Protein AF-A0A0A6PBQ5-F1 (afdb_monomer_lite)

Organism: NCBI:txid1003181

Sequence (180 aa):
MGKQHEVPLSEIKSGIPELMIFSPALMGEGDSENRLVWRINTMGGTPPVFGADVFVDVQTGEVVYTVSPLPGPLVREEGDAPVGITDVDLAYDYLGDTYDFYFNTHGRDSIDGAGMTMRATVRHCRSTCPMPNARWTGSQMEFGDGYAIDDVTAHEVTHGGTLNGQTVSALGINKTAFIY

Foldseek 3Di:
DDDDPPFPPVFKDKDDWDWDWDAVVVVVDDDRDTATWTFIFIFGDDAPTQTKTFTAGPPPRHGPDIGRDPPHDDDDDPPDDDPPRVLVRLLVVLQVVLQCCCCVVPVAQFLASPPQDEAEREQPVDPHGSDPAWAADLRYIYYRHVQSHNVSSNVRSCVSHPPPVDDPPPDPDPDDDDDD

Secondary structure (DSSP, 8-state):
--------GGGEEE---EEEEE-GGGGTSS----EEEEEEEEEE-SSS-EEEEEEEETTT--EEEEE--SS-S----TTPPP-S-HHHHHHHHHHHHHHHHHHHHH---TTTTS-PPP-EE-S--SSSSS-SSEEE-SSSEEE-TT---HHHHHHHHHHT---TTS----S--S------

InterPro domains:
  IPR013856 Peptidase M4 domain [PF01447] (91-160)
  IPR050728 Extracellular Zinc Metalloprotease M4 [PTHR33794] (89-161)

pLDDT: mean 74.13, std 20.39, range [22.78, 97.69]

Structure (mmCIF, N/CA/C/O backbone):
data_AF-A0A0A6PBQ5-F1
#
_entry.id   AF-A0A0A6PBQ5-F1
#
loop_
_atom_site.group_PDB
_atom_site.id
_atom_site.type_symbol
_atom_site.label_atom_id
_atom_site.label_alt_id
_atom_site.label_comp_id
_atom_site.label_asym_id
_atom_site.label_entity_id
_atom_site.label_seq_id
_atom_site.pdbx_PDB_ins_code
_atom_site.Cartn_x
_atom_site.Cartn_y
_atom_site.Cartn_z
_atom_site.occupancy
_atom_site.B_iso_or_equiv
_atom_site.auth_seq_id
_atom_site.auth_comp_id
_atom_site.auth_asym_id
_atom_site.auth_atom_id
_a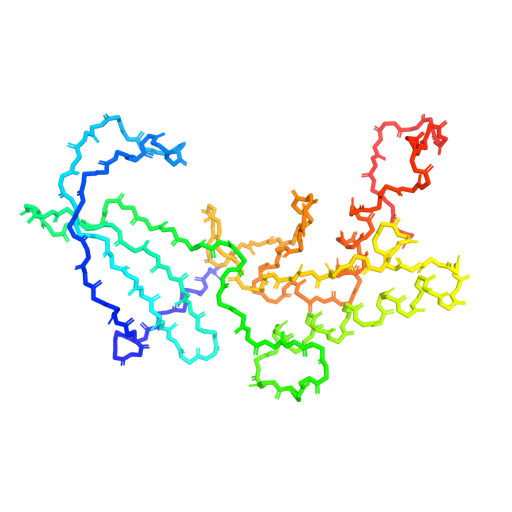tom_site.pdbx_PDB_model_num
ATOM 1 N N . MET A 1 1 ? 19.689 -17.842 0.899 1.00 26.66 1 MET A N 1
ATOM 2 C CA . MET A 1 1 ? 19.243 -18.556 -0.317 1.00 26.66 1 MET A CA 1
ATOM 3 C C . MET A 1 1 ? 17.936 -17.915 -0.752 1.00 26.66 1 MET A C 1
ATOM 5 O O . MET A 1 1 ? 16.917 -18.209 -0.147 1.00 26.66 1 MET A O 1
ATOM 9 N N . GLY A 1 2 ? 17.974 -16.962 -1.686 1.00 25.88 2 GLY A N 1
ATOM 10 C CA . GLY A 1 2 ? 16.757 -16.335 -2.209 1.00 25.88 2 GLY A CA 1
ATOM 11 C C . GLY A 1 2 ? 16.123 -17.260 -3.241 1.00 25.88 2 GLY A C 1
ATOM 12 O O . GLY A 1 2 ? 16.784 -17.615 -4.214 1.00 25.88 2 GLY A O 1
ATOM 13 N N . LYS A 1 3 ? 14.887 -17.703 -3.008 1.00 24.72 3 LYS A N 1
ATOM 14 C CA . LYS A 1 3 ? 14.090 -18.361 -4.044 1.00 24.72 3 LYS A CA 1
ATOM 15 C C . LYS A 1 3 ? 13.604 -17.274 -4.997 1.00 24.72 3 LYS A C 1
ATOM 17 O O . LYS A 1 3 ? 12.792 -16.442 -4.612 1.00 24.72 3 LYS A O 1
ATOM 22 N N . GLN A 1 4 ? 14.120 -17.276 -6.219 1.00 32.81 4 GLN A N 1
ATOM 23 C CA . GLN A 1 4 ? 13.503 -16.560 -7.327 1.00 32.81 4 GLN A CA 1
ATOM 24 C C . GLN A 1 4 ? 12.212 -17.314 -7.659 1.00 32.81 4 GLN A C 1
ATOM 26 O O . GLN A 1 4 ? 12.254 -18.484 -8.038 1.00 32.81 4 GLN A O 1
ATOM 31 N N . HIS A 1 5 ? 11.062 -16.686 -7.434 1.00 40.47 5 HIS A N 1
ATOM 32 C CA . HIS A 1 5 ? 9.801 -17.194 -7.956 1.00 40.47 5 HIS A CA 1
ATOM 33 C C . HIS A 1 5 ? 9.760 -16.840 -9.445 1.00 40.47 5 HIS A C 1
ATOM 35 O O . HIS A 1 5 ? 9.367 -15.740 -9.821 1.00 40.47 5 HIS A O 1
ATOM 41 N N . GLU A 1 6 ? 10.253 -17.746 -10.291 1.00 43.53 6 GLU A N 1
ATOM 42 C CA . GLU A 1 6 ? 10.079 -17.649 -11.740 1.00 43.53 6 GLU A CA 1
ATOM 43 C C . GLU A 1 6 ? 8.587 -17.810 -12.047 1.00 43.53 6 GLU A C 1
ATOM 45 O O . GLU A 1 6 ? 8.047 -18.915 -12.017 1.00 43.53 6 GLU A O 1
ATOM 50 N N . VAL A 1 7 ? 7.900 -16.694 -12.292 1.00 49.69 7 VAL A N 1
ATOM 51 C CA . VAL A 1 7 ? 6.547 -16.718 -12.850 1.00 49.69 7 VAL A CA 1
ATOM 52 C C . VAL A 1 7 ? 6.654 -17.292 -14.267 1.00 49.69 7 VAL A C 1
ATOM 54 O O . VAL A 1 7 ? 7.411 -16.744 -15.076 1.00 49.69 7 VAL A O 1
ATOM 57 N N . PRO A 1 8 ? 5.937 -18.380 -14.603 1.00 51.72 8 PRO A N 1
ATOM 58 C CA . PRO A 1 8 ? 5.946 -18.914 -15.957 1.00 51.72 8 PRO A CA 1
ATOM 59 C C . PRO A 1 8 ? 5.550 -17.824 -16.959 1.00 51.72 8 PRO A C 1
ATOM 61 O O . PRO A 1 8 ? 4.544 -17.146 -16.770 1.00 51.72 8 PRO A O 1
ATOM 64 N N . LEU A 1 9 ? 6.298 -17.674 -18.059 1.00 53.75 9 LEU A N 1
ATOM 65 C CA . LEU A 1 9 ? 6.004 -16.667 -19.096 1.00 53.75 9 LEU A CA 1
ATOM 66 C C . LEU A 1 9 ? 4.567 -16.774 -19.640 1.00 53.75 9 LEU A C 1
ATOM 68 O O . LEU A 1 9 ? 3.989 -15.778 -20.059 1.00 53.75 9 LEU A O 1
ATOM 72 N N . SER A 1 10 ? 3.972 -17.970 -19.594 1.00 51.78 10 SER A N 1
ATOM 73 C CA . SER A 1 10 ? 2.574 -18.227 -19.962 1.00 51.78 10 SER A CA 1
ATOM 74 C C . SER A 1 10 ? 1.544 -17.536 -19.063 1.00 51.78 10 SER A C 1
ATOM 76 O O . SER A 1 10 ? 0.383 -17.424 -19.446 1.00 51.78 10 SER A O 1
ATOM 78 N N . GLU A 1 11 ? 1.944 -17.105 -17.870 1.00 57.25 11 GLU A N 1
ATOM 79 C CA . GLU A 1 11 ? 1.089 -16.443 -16.884 1.00 57.25 11 GLU A CA 1
ATOM 80 C C . GLU A 1 11 ? 1.248 -14.919 -16.892 1.00 57.25 11 GLU A C 1
ATOM 82 O O . GLU A 1 11 ? 0.540 -14.230 -16.157 1.00 57.25 11 GLU A O 1
ATOM 87 N N . ILE A 1 12 ? 2.141 -14.382 -17.731 1.00 61.19 12 ILE A N 1
ATOM 88 C CA . ILE A 1 12 ? 2.343 -12.945 -17.914 1.00 61.19 12 ILE A CA 1
ATOM 89 C C . ILE A 1 12 ? 1.498 -12.473 -19.096 1.00 61.19 12 ILE A C 1
ATOM 91 O O . ILE A 1 12 ? 1.706 -12.870 -20.241 1.00 61.19 12 ILE A O 1
ATOM 95 N N . LYS A 1 13 ? 0.539 -11.589 -18.826 1.00 65.06 13 LYS A N 1
ATOM 96 C CA . LYS A 1 13 ? -0.217 -10.865 -19.847 1.00 65.06 13 LYS A CA 1
ATOM 97 C C . LYS A 1 13 ? 0.461 -9.526 -20.109 1.00 65.06 13 LYS A C 1
ATOM 99 O O . LYS A 1 13 ? 0.714 -8.763 -19.183 1.00 65.06 13 LYS A O 1
ATOM 104 N N . SER A 1 14 ? 0.723 -9.221 -21.374 1.00 69.81 14 SER A N 1
ATOM 105 C CA . SER A 1 14 ? 1.169 -7.895 -21.802 1.00 69.81 14 SER A CA 1
ATOM 106 C C . SER A 1 14 ? -0.020 -7.059 -22.273 1.00 69.81 14 SER A C 1
ATOM 108 O O . SER A 1 14 ? -0.866 -7.541 -23.029 1.00 69.81 14 SER A O 1
ATOM 110 N N . GLY A 1 15 ? -0.061 -5.797 -21.861 1.00 69.56 15 GLY A N 1
ATOM 111 C CA . GLY A 1 15 ? -0.897 -4.763 -22.453 1.00 69.56 15 GLY A CA 1
ATOM 112 C C . GLY A 1 15 ? -0.398 -4.341 -23.838 1.00 69.56 15 GLY A C 1
ATOM 113 O O . GLY A 1 15 ? 0.579 -4.874 -24.366 1.00 69.56 15 GLY A O 1
ATOM 114 N N . ILE A 1 16 ? -1.090 -3.370 -24.436 1.00 77.06 16 ILE A N 1
ATOM 115 C CA . ILE A 1 16 ? -0.705 -2.801 -25.732 1.00 77.06 16 ILE A CA 1
ATOM 116 C C . ILE A 1 16 ? 0.605 -2.014 -25.548 1.00 77.06 16 ILE A C 1
ATOM 118 O O . ILE A 1 16 ? 0.657 -1.163 -24.660 1.00 77.06 16 ILE A O 1
ATOM 122 N N . PRO A 1 17 ? 1.653 -2.276 -26.350 1.00 85.31 17 PRO A N 1
ATOM 123 C CA . PRO A 1 17 ? 2.906 -1.542 -26.249 1.00 85.31 17 PRO A CA 1
ATOM 124 C C . PRO A 1 17 ? 2.745 -0.100 -26.754 1.00 85.31 17 PRO A C 1
ATOM 126 O O . PRO A 1 17 ? 2.203 0.138 -27.835 1.00 85.31 17 PRO A O 1
ATOM 129 N N . GLU A 1 18 ? 3.255 0.860 -25.985 1.00 90.94 18 GLU A N 1
ATOM 130 C CA . GLU A 1 18 ? 3.279 2.286 -26.327 1.00 90.94 18 GLU A CA 1
ATOM 131 C C . GLU A 1 18 ? 4.697 2.707 -26.729 1.00 90.94 18 GLU A C 1
ATOM 133 O O . GLU A 1 18 ? 5.656 2.438 -26.007 1.00 90.94 18 GLU A O 1
ATOM 138 N N . LEU A 1 19 ? 4.853 3.370 -27.879 1.00 94.94 19 LEU A N 1
ATOM 139 C CA . LEU A 1 19 ? 6.153 3.880 -28.326 1.00 94.94 19 LEU A CA 1
ATOM 140 C C . LEU A 1 19 ? 6.437 5.238 -27.678 1.00 94.94 19 LEU A C 1
ATOM 142 O O . LEU A 1 19 ? 5.637 6.164 -27.818 1.00 94.94 19 LEU A O 1
ATOM 146 N N . MET A 1 20 ? 7.591 5.390 -27.029 1.00 93.75 20 MET A N 1
ATOM 147 C CA . MET A 1 20 ? 7.978 6.651 -26.395 1.00 93.75 20 MET A CA 1
ATOM 148 C C . MET A 1 20 ? 9.492 6.874 -26.363 1.00 93.75 20 MET A C 1
ATOM 150 O O . MET A 1 20 ? 10.279 5.952 -26.556 1.00 93.75 20 MET A O 1
ATOM 154 N N . ILE A 1 21 ? 9.899 8.118 -26.102 1.00 92.56 21 ILE A N 1
ATOM 155 C CA . ILE A 1 21 ? 11.282 8.448 -25.744 1.00 92.56 21 ILE A CA 1
ATOM 156 C C . ILE A 1 21 ? 11.396 8.379 -24.220 1.00 92.56 21 ILE A C 1
ATOM 158 O O . ILE A 1 21 ? 10.583 8.977 -23.515 1.00 92.56 21 ILE A O 1
ATOM 162 N N . PHE A 1 22 ? 12.397 7.664 -23.721 1.00 89.00 22 PHE A N 1
ATOM 163 C CA . PHE A 1 22 ? 12.642 7.465 -22.297 1.00 89.00 22 PHE A CA 1
ATOM 164 C C . PHE A 1 22 ? 14.116 7.693 -21.969 1.00 89.00 22 PHE A C 1
ATOM 166 O O . PHE A 1 22 ? 14.991 7.309 -22.741 1.00 89.00 22 PHE A O 1
ATOM 173 N N . SER A 1 23 ? 14.383 8.291 -20.810 1.00 88.44 23 SER A N 1
ATOM 174 C CA . SER A 1 23 ? 15.720 8.354 -20.224 1.00 88.44 23 SER A CA 1
ATOM 175 C C . SER A 1 23 ? 15.662 7.753 -18.822 1.00 88.44 23 SER A C 1
ATOM 177 O O . SER A 1 23 ? 14.871 8.250 -18.011 1.00 88.44 23 SER A O 1
ATOM 179 N N . PRO A 1 24 ? 16.479 6.726 -18.515 1.00 80.44 24 PRO A N 1
ATOM 180 C CA . PRO A 1 24 ? 16.537 6.134 -17.180 1.00 80.44 24 PRO A CA 1
ATOM 181 C C . PRO A 1 24 ? 16.742 7.182 -16.080 1.00 80.44 24 PRO A C 1
ATOM 183 O O . PRO A 1 24 ? 16.068 7.132 -15.051 1.00 80.44 24 PRO A O 1
ATOM 186 N N . ALA A 1 25 ? 17.567 8.206 -16.338 1.00 81.31 25 ALA A N 1
ATOM 187 C CA . ALA A 1 25 ? 17.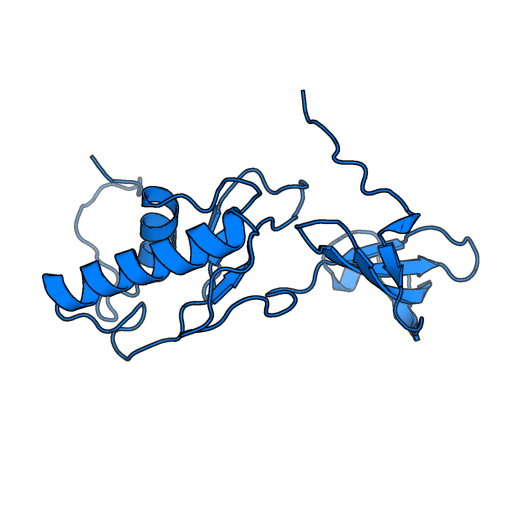839 9.290 -15.396 1.00 81.31 25 ALA A CA 1
ATOM 188 C C . ALA A 1 25 ? 16.583 10.019 -14.873 1.00 81.31 25 ALA A C 1
ATOM 190 O O . ALA A 1 25 ? 16.623 10.577 -13.776 1.00 81.31 25 ALA A O 1
ATOM 191 N N . LEU A 1 26 ? 15.456 9.999 -15.601 1.00 79.81 26 LEU A N 1
ATOM 192 C CA . LEU A 1 26 ? 14.177 10.552 -15.124 1.00 79.81 26 LEU A CA 1
ATOM 193 C C . LEU A 1 26 ? 13.608 9.790 -13.920 1.00 79.81 26 LEU A C 1
ATOM 195 O O . LEU A 1 26 ? 12.868 10.364 -13.124 1.00 79.81 26 LEU A O 1
ATOM 199 N N . MET A 1 27 ? 13.969 8.518 -13.780 1.00 74.69 27 MET A N 1
ATOM 200 C CA . MET A 1 27 ? 13.567 7.646 -12.678 1.00 74.69 27 MET A CA 1
ATOM 201 C C . MET A 1 27 ? 14.610 7.621 -11.549 1.00 74.69 27 MET A C 1
ATOM 203 O O . MET A 1 27 ? 14.460 6.874 -10.587 1.00 74.69 27 MET A O 1
ATOM 207 N N . GLY A 1 28 ? 15.658 8.449 -11.641 1.00 67.12 28 GLY A N 1
ATOM 208 C CA . GLY A 1 28 ? 16.732 8.521 -10.647 1.00 67.12 28 GLY A CA 1
ATOM 209 C C . GLY A 1 28 ? 17.741 7.370 -10.715 1.00 67.12 28 GLY A C 1
ATOM 210 O O . GLY A 1 28 ? 18.585 7.260 -9.827 1.00 67.12 28 GLY A O 1
ATOM 211 N N . GLU A 1 29 ? 17.684 6.536 -11.755 1.00 67.31 29 GLU A N 1
ATOM 212 C CA . GLU A 1 29 ? 18.560 5.379 -11.958 1.00 67.31 29 GLU A CA 1
ATOM 213 C C . GLU A 1 29 ? 19.098 5.338 -13.397 1.00 67.31 29 GLU A C 1
ATOM 215 O O . GLU A 1 29 ? 18.443 5.800 -14.319 1.00 67.31 29 GLU A O 1
ATOM 220 N N . GLY A 1 30 ? 20.281 4.757 -13.618 1.00 70.19 30 GLY A N 1
ATOM 221 C CA . GLY A 1 30 ? 20.831 4.552 -14.965 1.00 70.19 30 GLY A CA 1
ATOM 222 C C . GLY A 1 30 ? 21.469 5.788 -15.615 1.00 70.19 30 GLY A C 1
ATOM 223 O O . GLY A 1 30 ? 21.833 6.757 -14.947 1.00 70.19 30 GLY A O 1
ATOM 224 N N . ASP A 1 31 ? 21.687 5.706 -16.929 1.00 79.31 31 ASP A N 1
ATOM 225 C CA . ASP A 1 31 ? 22.319 6.766 -17.718 1.00 79.31 31 ASP A CA 1
ATOM 226 C C . ASP A 1 31 ? 21.323 7.858 -18.165 1.00 79.31 31 ASP A C 1
ATOM 228 O O . ASP A 1 31 ? 20.102 7.730 -18.051 1.00 79.31 31 ASP A O 1
ATOM 232 N N . SER A 1 32 ? 21.864 8.982 -18.643 1.00 82.75 32 SER A N 1
ATOM 233 C CA . SER A 1 32 ? 21.094 10.128 -19.139 1.00 82.75 32 SER A CA 1
ATOM 234 C C . SER A 1 32 ? 20.804 10.063 -20.641 1.00 82.75 32 SER A C 1
ATOM 236 O O . SER A 1 32 ? 20.438 11.075 -21.245 1.00 82.75 32 SER A O 1
ATOM 238 N N . GLU A 1 33 ? 20.988 8.903 -21.271 1.00 87.69 33 GLU A N 1
ATOM 239 C CA . GLU A 1 33 ? 20.742 8.746 -22.696 1.00 87.69 33 GLU A CA 1
ATOM 240 C C . GLU A 1 33 ? 19.236 8.672 -22.966 1.00 87.69 33 GLU A C 1
ATOM 242 O O . GLU A 1 33 ? 18.479 8.011 -22.254 1.00 87.69 33 GLU A O 1
ATOM 247 N N . ASN A 1 34 ? 18.788 9.370 -24.008 1.00 90.19 34 ASN A N 1
ATOM 248 C CA . ASN A 1 34 ? 17.419 9.252 -24.491 1.00 90.19 34 ASN A CA 1
ATOM 249 C C . ASN A 1 34 ? 17.335 8.065 -25.446 1.00 90.19 34 ASN A C 1
ATOM 251 O O . ASN A 1 34 ? 17.998 8.055 -26.483 1.00 90.19 34 ASN A O 1
ATOM 255 N N . ARG A 1 35 ? 16.470 7.107 -25.127 1.00 91.25 35 ARG A N 1
ATOM 256 C CA . ARG A 1 35 ? 16.234 5.906 -25.926 1.00 91.25 35 ARG A CA 1
ATOM 257 C C . ARG A 1 35 ? 14.818 5.901 -26.462 1.00 91.25 35 ARG A C 1
ATOM 259 O O . ARG A 1 35 ? 13.888 6.353 -25.795 1.00 91.25 35 ARG A O 1
ATOM 266 N N . LEU A 1 36 ? 14.657 5.385 -27.675 1.00 95.38 36 LEU A N 1
ATOM 267 C CA . LEU A 1 36 ? 13.339 5.053 -28.194 1.00 95.38 36 LEU A CA 1
ATOM 268 C C . LEU A 1 36 ? 12.963 3.683 -27.628 1.00 95.38 36 LEU A C 1
ATOM 270 O O . LEU A 1 36 ? 13.647 2.697 -27.905 1.00 95.38 36 LEU A O 1
ATOM 274 N N . VAL A 1 37 ? 11.894 3.625 -26.839 1.00 94.25 37 VAL A N 1
ATOM 275 C CA . VAL A 1 37 ? 11.477 2.414 -26.127 1.00 94.25 37 VAL A CA 1
ATOM 276 C C . VAL A 1 37 ? 10.008 2.086 -26.373 1.00 94.25 37 VAL A C 1
ATOM 278 O O . VAL A 1 37 ? 9.181 2.971 -26.600 1.00 94.25 37 VAL A O 1
ATOM 281 N N . TRP A 1 38 ? 9.680 0.803 -26.268 1.00 93.19 38 TRP A N 1
ATOM 282 C CA . TRP A 1 38 ? 8.325 0.329 -26.022 1.00 93.19 38 TRP A CA 1
ATOM 283 C C . TRP A 1 38 ? 8.077 0.296 -24.517 1.00 93.19 38 TRP A C 1
ATOM 285 O O . TRP A 1 38 ? 8.770 -0.424 -23.802 1.00 93.19 38 TRP A O 1
ATOM 295 N N . ARG A 1 39 ? 7.078 1.033 -24.030 1.00 89.06 39 ARG A N 1
ATOM 296 C CA . ARG A 1 39 ? 6.517 0.836 -22.692 1.00 89.06 39 ARG A CA 1
ATOM 297 C C . ARG A 1 39 ? 5.452 -0.247 -22.774 1.00 89.06 39 ARG A C 1
ATOM 299 O O . ARG A 1 39 ? 4.476 -0.113 -23.510 1.00 89.06 39 ARG A O 1
ATOM 306 N N . ILE A 1 40 ? 5.642 -1.316 -22.016 1.00 84.75 40 ILE A N 1
ATOM 307 C CA . ILE A 1 40 ? 4.759 -2.476 -21.989 1.00 84.75 40 ILE A CA 1
ATOM 308 C C . ILE A 1 40 ? 4.259 -2.638 -20.566 1.00 84.75 40 ILE A C 1
ATOM 310 O O . ILE A 1 40 ? 5.027 -2.988 -19.672 1.00 84.75 40 ILE A O 1
ATOM 314 N N . ASN A 1 41 ? 2.965 -2.421 -20.357 1.00 76.00 41 ASN A N 1
ATOM 315 C CA . ASN A 1 41 ? 2.350 -2.822 -19.104 1.00 76.00 41 ASN A CA 1
ATOM 316 C C . ASN A 1 41 ? 2.281 -4.351 -19.061 1.00 76.00 41 ASN A C 1
ATOM 318 O O . ASN A 1 41 ? 1.759 -4.983 -19.977 1.00 76.00 41 ASN A O 1
ATOM 322 N N . THR A 1 42 ? 2.826 -4.951 -18.019 1.00 69.56 42 THR A N 1
ATOM 323 C CA . THR A 1 42 ? 2.793 -6.391 -17.787 1.00 69.56 42 THR A CA 1
ATOM 324 C C . THR A 1 42 ? 1.982 -6.661 -16.534 1.00 69.56 42 THR A C 1
ATOM 326 O O . THR A 1 42 ? 2.170 -6.012 -15.510 1.00 69.56 42 THR A O 1
ATOM 329 N N . MET A 1 43 ? 1.047 -7.597 -16.646 1.00 62.41 43 MET A N 1
ATOM 330 C CA . MET A 1 43 ? 0.224 -8.109 -15.561 1.00 62.41 43 MET A CA 1
ATOM 331 C C . MET A 1 43 ? 0.406 -9.618 -15.535 1.00 62.41 43 MET A C 1
ATOM 333 O O . MET A 1 43 ? -0.051 -10.296 -16.455 1.00 62.41 43 MET A O 1
ATOM 337 N N . GLY A 1 44 ? 1.092 -10.162 -14.534 1.00 56.75 44 GLY A N 1
ATOM 338 C CA . GLY A 1 44 ? 1.417 -11.587 -14.548 1.00 56.75 44 GLY A CA 1
ATOM 339 C C . GLY A 1 44 ? 1.551 -12.251 -13.193 1.00 56.75 44 GLY A C 1
ATOM 340 O O . GLY A 1 44 ? 1.945 -11.609 -12.224 1.00 56.75 44 GLY A O 1
ATOM 341 N N . GLY A 1 45 ? 1.250 -13.551 -13.181 1.00 50.84 45 GLY A N 1
ATOM 342 C CA . GLY A 1 45 ? 1.377 -14.455 -12.038 1.00 50.84 45 GLY A CA 1
ATOM 343 C C . GLY A 1 45 ? 0.039 -14.976 -11.520 1.00 50.84 45 GLY A C 1
ATOM 344 O O . GLY A 1 45 ? -0.932 -14.227 -11.384 1.00 50.84 45 GLY A O 1
ATOM 345 N N . THR A 1 46 ? -0.022 -16.267 -11.177 1.00 43.44 46 THR A N 1
ATOM 346 C CA . THR A 1 46 ? -0.902 -16.695 -10.077 1.00 43.44 46 THR A CA 1
ATOM 347 C C . THR A 1 46 ? -0.579 -15.861 -8.841 1.00 43.44 46 THR A C 1
ATOM 349 O O . THR A 1 46 ? 0.610 -15.612 -8.638 1.00 43.44 46 THR A O 1
ATOM 352 N N . PRO A 1 47 ? -1.577 -15.466 -8.022 1.00 46.22 47 PRO A N 1
ATOM 353 C CA . PRO A 1 47 ? -1.405 -14.674 -6.812 1.00 46.22 47 PRO A CA 1
ATOM 354 C C . PRO A 1 47 ? 0.016 -14.694 -6.229 1.00 46.22 47 PRO A C 1
ATOM 356 O O . PRO A 1 47 ? 0.404 -15.668 -5.578 1.00 46.22 47 PRO A O 1
ATOM 359 N N . PRO A 1 48 ? 0.796 -13.625 -6.469 1.00 49.72 48 PRO A N 1
ATOM 360 C CA . PRO A 1 48 ? 0.335 -12.274 -6.787 1.00 49.72 48 PRO A CA 1
ATOM 361 C C . PRO A 1 48 ? 0.402 -11.905 -8.270 1.00 49.72 48 PRO A C 1
ATOM 363 O O . PRO A 1 48 ? 1.293 -12.325 -9.001 1.00 49.72 48 PRO A O 1
ATOM 366 N N . VAL A 1 49 ? -0.521 -11.027 -8.667 1.00 51.12 49 VAL A N 1
ATOM 367 C CA . VAL A 1 49 ? -0.463 -10.309 -9.941 1.00 51.12 49 VAL A CA 1
ATOM 368 C C . VAL A 1 49 ? 0.582 -9.204 -9.808 1.00 51.12 49 VAL A C 1
ATOM 370 O O . VAL A 1 49 ? 0.371 -8.229 -9.090 1.00 51.12 49 VAL A O 1
ATOM 373 N N . PHE A 1 50 ? 1.7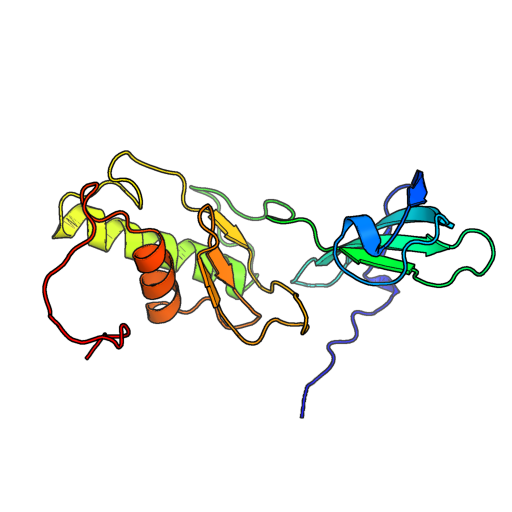10 -9.338 -10.495 1.00 56.72 50 PHE A N 1
ATOM 374 C CA . PHE A 1 50 ? 2.679 -8.259 -10.638 1.00 56.72 50 PHE A CA 1
ATOM 375 C C . PHE A 1 50 ? 2.221 -7.335 -11.762 1.00 56.72 50 PHE A C 1
ATOM 377 O O . PHE A 1 50 ? 2.083 -7.781 -12.900 1.00 56.72 50 PHE A O 1
ATOM 384 N N . GLY A 1 51 ? 1.959 -6.069 -11.434 1.00 60.97 51 GLY A N 1
ATOM 385 C CA . GLY A 1 51 ? 1.768 -4.993 -12.402 1.00 60.97 51 GLY A CA 1
ATOM 386 C C . GLY A 1 51 ? 3.072 -4.218 -12.556 1.00 60.97 51 GLY A C 1
ATOM 387 O O . GLY A 1 51 ? 3.471 -3.534 -11.616 1.00 60.97 51 GLY A O 1
ATOM 388 N N . ALA A 1 52 ? 3.733 -4.313 -13.707 1.00 71.25 52 ALA A N 1
ATOM 389 C CA . ALA A 1 52 ? 4.951 -3.557 -13.984 1.00 71.25 52 ALA A CA 1
ATOM 390 C C . ALA A 1 52 ? 4.928 -2.971 -15.393 1.00 71.25 52 ALA A C 1
ATOM 392 O O . ALA A 1 52 ? 4.578 -3.658 -16.350 1.00 71.25 52 ALA A O 1
ATOM 393 N N . ASP A 1 53 ? 5.344 -1.720 -15.532 1.00 76.88 53 ASP A N 1
ATOM 394 C CA . ASP A 1 53 ? 5.717 -1.167 -16.822 1.00 76.88 53 ASP A CA 1
ATOM 395 C C . ASP A 1 53 ? 7.166 -1.554 -17.118 1.00 76.88 53 ASP A C 1
ATOM 397 O O . ASP A 1 53 ? 8.088 -1.209 -16.377 1.00 76.88 53 ASP A O 1
ATOM 401 N N . VAL A 1 54 ? 7.353 -2.281 -18.212 1.00 83.12 54 VAL A N 1
ATOM 402 C CA . VAL A 1 54 ? 8.654 -2.677 -18.744 1.00 83.12 54 VAL A CA 1
ATOM 403 C C . VAL A 1 54 ? 8.963 -1.779 -19.936 1.00 83.12 54 VAL A C 1
ATOM 405 O O . VAL A 1 54 ? 8.179 -1.701 -20.880 1.00 83.12 54 VAL A O 1
ATOM 408 N N . PHE A 1 55 ? 10.100 -1.097 -19.899 1.00 87.88 55 PHE A N 1
ATOM 409 C CA . PHE A 1 55 ? 10.609 -0.265 -20.982 1.00 87.88 55 PHE A CA 1
ATOM 410 C C . PHE A 1 55 ? 11.642 -1.071 -21.761 1.00 87.88 55 PHE A C 1
ATOM 412 O O . PHE A 1 55 ? 12.676 -1.442 -21.210 1.00 87.88 55 PHE A O 1
ATOM 419 N N . VAL A 1 56 ? 11.362 -1.354 -23.030 1.00 90.50 56 VAL A N 1
ATOM 420 C CA . VAL A 1 56 ? 12.201 -2.183 -23.905 1.00 90.50 56 VAL A CA 1
ATOM 421 C C . VAL A 1 56 ? 12.760 -1.329 -25.034 1.00 90.50 56 VAL A C 1
ATOM 423 O O . VAL A 1 56 ? 11.994 -0.667 -25.729 1.00 90.50 56 VAL A O 1
ATOM 426 N N . ASP A 1 57 ? 14.073 -1.343 -25.241 1.00 91.88 57 ASP A N 1
ATOM 427 C CA . ASP A 1 57 ? 14.719 -0.619 -26.337 1.00 91.88 57 ASP A CA 1
ATOM 428 C C . ASP A 1 57 ? 14.209 -1.120 -27.696 1.00 91.88 57 ASP A C 1
ATOM 430 O O . ASP A 1 57 ? 14.159 -2.324 -27.958 1.00 91.88 57 ASP A O 1
ATOM 434 N N . VAL A 1 58 ? 13.816 -0.198 -28.578 1.00 92.88 58 VAL A N 1
ATOM 435 C CA . VAL A 1 58 ? 13.228 -0.552 -29.881 1.00 92.88 58 VAL A CA 1
ATOM 436 C C . VAL A 1 58 ? 14.247 -1.174 -30.839 1.00 92.88 58 VAL A C 1
ATOM 438 O O . VAL A 1 58 ? 13.856 -1.937 -31.722 1.00 92.88 58 VAL A O 1
ATOM 441 N N . GLN A 1 59 ? 15.534 -0.857 -30.699 1.00 90.56 59 GLN A N 1
ATOM 442 C CA . GLN A 1 59 ? 16.585 -1.346 -31.589 1.00 90.56 59 GLN A CA 1
ATOM 443 C C . GLN A 1 59 ? 17.145 -2.685 -31.121 1.00 90.56 59 GLN A C 1
ATOM 445 O O . GLN A 1 59 ? 17.352 -3.579 -31.943 1.00 90.56 59 GLN A O 1
ATOM 450 N N . THR A 1 60 ? 17.407 -2.823 -29.820 1.00 91.19 60 THR A N 1
ATOM 451 C CA . THR A 1 60 ? 18.081 -4.011 -29.275 1.00 91.19 60 THR A CA 1
ATOM 452 C C . THR A 1 60 ? 17.113 -5.049 -28.716 1.00 91.19 60 THR A C 1
ATOM 454 O O . THR A 1 60 ? 17.469 -6.224 -28.637 1.00 91.19 60 THR A O 1
ATOM 457 N N . GLY A 1 61 ? 15.895 -4.647 -28.341 1.00 87.62 61 GLY A N 1
ATOM 458 C CA . GLY A 1 61 ? 14.954 -5.503 -27.618 1.00 87.62 61 GLY A CA 1
ATOM 459 C C . GLY A 1 61 ? 15.338 -5.743 -26.153 1.00 87.62 61 GLY A C 1
ATOM 460 O O . GLY A 1 61 ? 14.731 -6.589 -25.497 1.00 87.62 61 GLY A O 1
ATOM 461 N N . GLU A 1 62 ? 16.341 -5.035 -25.632 1.00 87.06 62 GLU A N 1
ATOM 462 C CA . GLU A 1 62 ? 16.781 -5.143 -24.241 1.00 87.06 62 GLU A CA 1
ATOM 463 C C . GLU A 1 62 ? 15.831 -4.393 -23.298 1.00 87.06 62 GLU A C 1
ATOM 465 O O . GLU A 1 62 ? 15.323 -3.321 -23.632 1.00 87.06 62 GLU A O 1
ATOM 470 N N . VAL A 1 63 ? 15.604 -4.934 -22.098 1.00 85.75 63 VAL A N 1
ATOM 471 C CA . VAL A 1 63 ? 14.876 -4.218 -21.042 1.00 85.75 63 VAL A CA 1
ATOM 472 C C . VAL A 1 63 ? 15.760 -3.091 -20.513 1.00 85.75 63 VAL A C 1
ATOM 474 O O . VAL A 1 63 ? 16.771 -3.332 -19.862 1.00 85.75 63 VAL A O 1
ATOM 477 N N . VAL A 1 64 ? 15.351 -1.856 -20.785 1.00 85.94 64 VAL A N 1
ATOM 478 C CA . VAL A 1 64 ? 16.015 -0.626 -20.341 1.00 85.94 64 VAL A CA 1
ATOM 479 C C . VAL A 1 64 ? 15.645 -0.299 -18.899 1.00 85.94 64 VAL A C 1
ATOM 481 O O . VAL A 1 64 ? 16.488 0.163 -18.134 1.00 85.94 64 VAL A O 1
ATOM 484 N N . TYR A 1 65 ? 14.379 -0.502 -18.527 1.00 79.81 65 TYR A N 1
ATOM 485 C CA . TYR A 1 65 ? 13.885 -0.185 -17.191 1.00 79.81 65 TYR A CA 1
ATOM 486 C C . TYR A 1 65 ? 12.622 -0.978 -16.863 1.00 79.81 65 TYR A C 1
ATOM 488 O O . TYR A 1 65 ? 11.840 -1.292 -17.757 1.00 79.81 65 TYR A O 1
ATOM 496 N N . THR A 1 66 ? 12.382 -1.243 -15.582 1.00 77.25 66 THR A N 1
ATOM 497 C CA . THR A 1 66 ? 11.128 -1.835 -15.104 1.00 77.25 66 THR A CA 1
ATOM 498 C C . THR A 1 66 ? 10.651 -1.046 -13.898 1.00 77.25 66 THR A C 1
ATOM 500 O O . THR A 1 66 ? 11.389 -0.902 -12.927 1.00 77.25 66 THR A O 1
ATOM 503 N N . VAL A 1 67 ? 9.411 -0.563 -13.930 1.00 73.75 67 VAL A N 1
ATOM 504 C CA . VAL A 1 67 ? 8.777 0.110 -12.793 1.00 73.75 67 VAL A CA 1
ATOM 505 C C . VAL A 1 67 ? 7.488 -0.600 -12.428 1.00 73.75 67 VAL A C 1
ATOM 507 O O . VAL A 1 67 ? 6.639 -0.841 -13.275 1.00 73.75 67 VAL A O 1
ATOM 510 N N . SER A 1 68 ? 7.314 -0.922 -11.153 1.00 70.69 68 SER A N 1
ATOM 511 C CA . SER A 1 68 ? 6.005 -1.314 -10.626 1.00 70.69 68 SER A CA 1
ATOM 512 C C . SER A 1 68 ? 5.314 -0.043 -10.127 1.00 70.69 68 SER A C 1
ATOM 514 O O . SER A 1 68 ? 5.764 0.502 -9.115 1.00 70.69 68 SER A O 1
ATOM 516 N N . PRO A 1 69 ? 4.302 0.504 -10.834 1.00 65.19 69 PRO A N 1
ATOM 517 C CA . PRO A 1 69 ? 3.650 1.728 -10.389 1.00 65.19 69 PRO A CA 1
ATOM 518 C C . PRO A 1 69 ? 3.001 1.486 -9.027 1.00 65.19 69 PRO A C 1
ATOM 520 O O . PRO A 1 69 ? 2.294 0.502 -8.842 1.00 65.19 69 PRO A O 1
ATOM 523 N N . LEU A 1 70 ? 3.235 2.391 -8.080 1.00 65.25 70 LEU A N 1
ATOM 524 C CA . LEU A 1 70 ? 2.524 2.426 -6.804 1.00 65.25 70 LEU A CA 1
ATOM 525 C C . LEU A 1 70 ? 1.237 3.254 -6.945 1.00 65.25 70 LEU A C 1
ATOM 527 O O . LEU A 1 70 ? 1.248 4.248 -7.675 1.00 65.25 70 LEU A O 1
ATOM 531 N N . PRO A 1 71 ? 0.134 2.887 -6.266 1.00 64.94 71 PRO A N 1
ATOM 532 C CA . PRO A 1 71 ? -0.021 1.756 -5.337 1.00 64.94 71 PRO A CA 1
ATOM 533 C C . PRO A 1 71 ? -0.155 0.375 -6.008 1.00 64.94 71 PRO A C 1
ATOM 535 O O . PRO A 1 71 ? -0.314 -0.629 -5.318 1.00 64.94 71 PRO A O 1
ATOM 538 N N . GLY A 1 72 ? -0.090 0.307 -7.335 1.00 71.38 72 GLY A N 1
ATOM 539 C CA . GLY A 1 72 ? -0.417 -0.890 -8.104 1.00 71.38 72 GLY A CA 1
ATOM 540 C C . GLY A 1 72 ? -1.919 -0.976 -8.389 1.00 71.38 72 GLY A C 1
ATOM 541 O O . GLY A 1 72 ? -2.661 -0.030 -8.105 1.00 71.38 72 GLY A O 1
ATOM 542 N N . PRO A 1 73 ? -2.387 -2.075 -9.000 1.00 69.56 73 PRO A N 1
ATOM 543 C CA . PRO A 1 73 ? -3.812 -2.293 -9.215 1.00 69.56 73 PRO A CA 1
ATOM 544 C C . PRO A 1 73 ? -4.546 -2.447 -7.875 1.00 69.56 73 PRO A C 1
ATOM 546 O O . PRO A 1 73 ? -4.063 -3.131 -6.974 1.00 69.56 73 PRO A O 1
ATOM 549 N N . LEU A 1 74 ? -5.732 -1.842 -7.756 1.00 74.19 74 LEU A N 1
ATOM 550 C CA . LEU A 1 74 ? -6.627 -2.098 -6.627 1.00 74.19 74 LEU A CA 1
ATOM 551 C C . LEU A 1 74 ? -7.159 -3.532 -6.735 1.00 74.19 74 LEU A C 1
ATOM 553 O O . LEU A 1 74 ? -7.686 -3.917 -7.779 1.00 74.19 74 LEU A O 1
ATOM 557 N N . VAL A 1 75 ? -6.999 -4.308 -5.664 1.00 77.81 75 VAL A N 1
ATOM 558 C CA . VAL A 1 75 ? -7.365 -5.735 -5.628 1.00 77.81 75 VAL A CA 1
ATOM 559 C C . VAL A 1 75 ? -8.395 -6.084 -4.554 1.00 77.81 75 VAL A C 1
ATOM 561 O O . VAL A 1 75 ? -9.022 -7.127 -4.681 1.00 77.81 75 VAL A O 1
ATOM 564 N N . ARG A 1 76 ? -8.571 -5.243 -3.526 1.00 81.94 76 ARG A N 1
ATOM 565 C CA . ARG A 1 76 ? -9.578 -5.395 -2.464 1.00 81.94 76 ARG A CA 1
ATOM 566 C C . ARG A 1 76 ? -9.871 -4.022 -1.852 1.00 81.94 76 ARG A C 1
ATOM 568 O O . ARG A 1 76 ? -8.923 -3.281 -1.581 1.00 81.94 76 ARG A O 1
ATOM 575 N N . GLU A 1 77 ? -11.141 -3.685 -1.656 1.00 84.25 77 GLU A N 1
ATOM 576 C CA . GLU A 1 77 ? -11.590 -2.451 -0.994 1.00 84.25 77 GLU A CA 1
ATOM 577 C C . GLU A 1 77 ? -12.584 -2.715 0.146 1.00 84.25 77 GLU A C 1
ATOM 579 O O . GLU A 1 77 ? -12.965 -3.856 0.403 1.00 84.25 77 GLU A O 1
ATOM 584 N N . GLU A 1 78 ? -12.945 -1.661 0.887 1.00 81.75 78 GLU A N 1
ATOM 585 C CA . GLU A 1 78 ? -13.784 -1.779 2.082 1.00 81.75 78 GLU A CA 1
ATOM 586 C C . GLU A 1 78 ? -15.125 -2.464 1.774 1.00 81.75 78 GLU A C 1
ATOM 588 O O . GLU A 1 78 ? -15.893 -2.001 0.931 1.00 81.75 78 GLU A O 1
ATOM 593 N N . GLY A 1 79 ? -15.419 -3.553 2.485 1.00 83.19 79 GLY A N 1
ATOM 594 C CA . GLY A 1 79 ? -16.624 -4.366 2.304 1.00 83.19 79 GLY A CA 1
ATOM 595 C C . GLY A 1 79 ? -16.475 -5.543 1.333 1.00 83.19 79 GLY A C 1
ATOM 596 O O . GLY A 1 79 ? -17.382 -6.378 1.267 1.00 83.19 79 GLY A O 1
ATOM 597 N N . ASP A 1 80 ? -15.350 -5.660 0.625 1.00 75.12 80 ASP A N 1
ATOM 598 C CA . ASP A 1 80 ? -15.081 -6.805 -0.245 1.00 75.12 80 ASP A CA 1
ATOM 599 C C . ASP A 1 80 ? -14.776 -8.084 0.545 1.00 75.12 80 ASP A C 1
ATOM 601 O O . ASP A 1 80 ? -14.124 -8.085 1.596 1.00 75.12 80 ASP A O 1
ATOM 605 N N . ALA A 1 81 ? -15.180 -9.221 -0.028 1.00 86.81 81 ALA A N 1
ATOM 606 C CA . ALA A 1 81 ? -14.765 -10.531 0.457 1.00 86.81 81 ALA A CA 1
ATOM 607 C C . ALA A 1 81 ? -13.253 -10.767 0.228 1.00 86.81 81 ALA A C 1
ATOM 609 O O . ALA A 1 81 ? -12.687 -10.222 -0.723 1.00 86.81 81 ALA A O 1
ATOM 610 N N . PRO A 1 82 ? -12.601 -11.624 1.041 1.00 83.50 82 PRO A N 1
ATOM 611 C CA . PRO A 1 82 ? -11.217 -12.031 0.818 1.00 83.50 82 PRO A CA 1
ATOM 612 C C . PRO A 1 82 ? -10.980 -12.567 -0.597 1.00 83.50 82 PRO A C 1
ATOM 614 O O . PRO A 1 82 ? -11.795 -13.324 -1.135 1.00 83.50 82 PRO A O 1
ATOM 617 N N . VAL A 1 83 ? -9.840 -12.206 -1.186 1.00 79.62 83 VAL A N 1
ATOM 618 C CA . VAL A 1 83 ? -9.509 -12.529 -2.586 1.00 79.62 83 VAL A CA 1
ATOM 619 C C . VAL A 1 83 ? -8.639 -13.780 -2.728 1.00 79.62 83 VAL A C 1
ATOM 621 O O . VAL A 1 83 ? -8.327 -14.199 -3.844 1.00 79.62 83 VAL A O 1
ATOM 624 N N . GLY A 1 84 ? -8.255 -14.403 -1.609 1.00 81.94 84 GLY A N 1
ATOM 625 C CA . GLY A 1 84 ? -7.457 -15.630 -1.580 1.00 81.94 84 GLY A CA 1
ATOM 626 C C . GLY A 1 84 ? -5.961 -15.389 -1.786 1.00 81.94 84 GLY A C 1
ATOM 627 O O . GLY A 1 84 ? -5.215 -16.330 -2.062 1.00 81.94 84 GLY A O 1
ATOM 628 N N . ILE A 1 85 ? -5.515 -14.138 -1.661 1.00 79.94 85 ILE A N 1
ATOM 629 C CA . ILE A 1 85 ? -4.104 -13.756 -1.711 1.00 79.94 85 ILE A CA 1
ATOM 630 C C . ILE A 1 85 ? -3.692 -13.392 -0.291 1.00 79.94 85 ILE A C 1
ATOM 632 O O . ILE A 1 85 ? -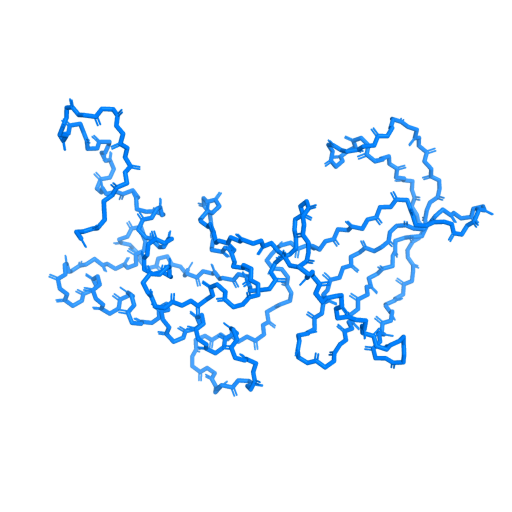4.046 -12.319 0.182 1.00 79.94 85 ILE A O 1
ATOM 636 N N . THR A 1 86 ? -2.919 -14.260 0.369 1.00 85.38 86 THR A N 1
ATOM 637 C CA . THR A 1 86 ? -2.612 -14.139 1.805 1.00 85.38 86 THR A CA 1
ATOM 638 C C . THR A 1 86 ? -2.169 -12.740 2.220 1.00 85.38 86 THR A C 1
ATOM 640 O O . THR A 1 86 ? -2.774 -12.185 3.121 1.00 85.38 86 THR A O 1
ATOM 643 N N . ASP A 1 87 ? -1.190 -12.128 1.548 1.00 84.56 87 ASP A N 1
ATOM 644 C CA . ASP A 1 87 ? -0.730 -10.795 1.964 1.00 84.56 87 ASP A CA 1
ATOM 645 C C . ASP A 1 87 ? -1.784 -9.704 1.751 1.00 84.56 87 ASP A C 1
ATOM 647 O O . ASP A 1 87 ? -1.847 -8.777 2.546 1.00 84.56 87 ASP A O 1
ATOM 651 N N . VAL A 1 88 ? -2.616 -9.802 0.705 1.00 85.88 88 VAL A N 1
ATOM 652 C CA . VAL A 1 88 ? -3.725 -8.853 0.490 1.00 85.88 88 VAL A CA 1
ATOM 653 C C . VAL A 1 88 ? -4.742 -9.003 1.608 1.00 85.88 88 VAL A C 1
ATOM 655 O O . VAL A 1 88 ? -5.197 -8.006 2.160 1.00 85.88 88 VAL A O 1
ATOM 658 N N . ASP A 1 89 ? -5.085 -10.248 1.935 1.00 89.00 89 ASP A N 1
ATOM 659 C CA . ASP A 1 89 ? -6.115 -10.528 2.918 1.00 89.00 89 ASP A CA 1
ATOM 660 C C . ASP A 1 89 ? -5.667 -10.131 4.326 1.00 89.00 89 ASP A C 1
ATOM 662 O O . ASP A 1 89 ? -6.402 -9.436 5.018 1.00 89.00 89 ASP A O 1
ATOM 666 N N . LEU A 1 90 ? -4.425 -10.454 4.691 1.00 94.38 90 LEU A N 1
ATOM 667 C CA . LEU A 1 90 ? -3.826 -10.037 5.955 1.0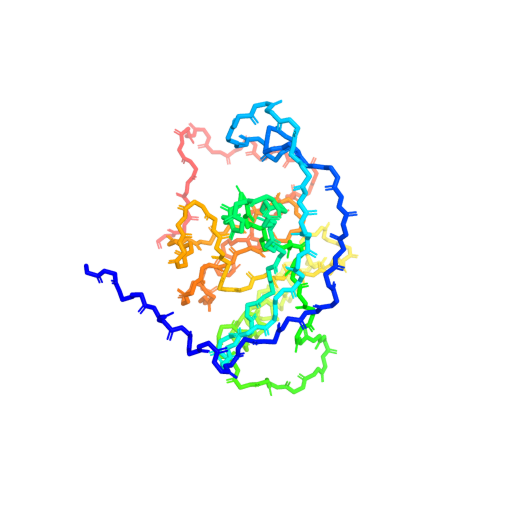0 94.38 90 LEU A CA 1
ATOM 668 C C . LEU A 1 90 ? -3.645 -8.518 6.042 1.00 94.38 90 LEU A C 1
ATOM 670 O O . LEU A 1 90 ? -3.988 -7.932 7.060 1.00 94.38 90 LEU A O 1
ATOM 674 N N . ALA A 1 91 ? -3.150 -7.857 4.989 1.00 93.25 91 ALA A N 1
ATOM 675 C CA . ALA A 1 91 ? -3.015 -6.400 5.005 1.00 93.25 91 ALA A CA 1
ATOM 676 C C . ALA A 1 91 ? -4.373 -5.711 5.174 1.00 93.25 91 ALA A C 1
ATOM 678 O O . ALA A 1 91 ? -4.467 -4.743 5.917 1.00 93.25 91 ALA A O 1
ATOM 679 N N . TYR A 1 92 ? -5.420 -6.199 4.505 1.00 92.81 92 TYR A N 1
ATOM 680 C CA . TYR A 1 92 ? -6.769 -5.667 4.678 1.00 92.81 92 TYR A CA 1
ATOM 681 C C . TYR A 1 92 ? -7.246 -5.835 6.126 1.00 92.81 92 TYR A C 1
ATOM 683 O O . TYR A 1 92 ? -7.640 -4.858 6.762 1.00 92.81 92 TYR A O 1
ATOM 691 N N . ASP A 1 93 ? -7.179 -7.060 6.650 1.00 95.31 93 ASP A N 1
ATOM 692 C CA . ASP A 1 93 ? -7.735 -7.390 7.961 1.00 95.31 93 ASP A CA 1
ATOM 693 C C . ASP A 1 93 ? -6.971 -6.651 9.083 1.00 95.31 93 ASP A C 1
ATOM 695 O O . ASP A 1 93 ? -7.587 -6.002 9.926 1.00 95.31 93 ASP A O 1
ATOM 699 N N . TYR A 1 94 ? -5.633 -6.623 9.035 1.00 97.69 94 TYR A N 1
ATOM 700 C CA . TYR A 1 94 ? -4.807 -5.950 10.048 1.00 97.69 94 TYR A CA 1
ATOM 701 C C . TYR A 1 94 ? -4.865 -4.422 9.987 1.00 97.69 94 TYR A C 1
ATOM 703 O O . TYR A 1 94 ? -4.662 -3.751 11.004 1.00 97.69 94 TYR A O 1
ATOM 711 N N . LEU A 1 95 ? -5.172 -3.838 8.825 1.00 93.81 95 LEU A N 1
ATOM 712 C CA . LEU A 1 95 ? -5.517 -2.419 8.767 1.00 93.81 95 LEU A CA 1
ATOM 713 C C . LEU A 1 95 ? -6.829 -2.145 9.498 1.00 93.81 95 LEU A C 1
ATOM 715 O O . LEU A 1 95 ? -6.882 -1.193 10.277 1.00 93.81 95 LEU A O 1
ATOM 719 N N . GLY A 1 96 ? -7.841 -2.992 9.306 1.00 93.56 96 GLY A N 1
ATOM 720 C CA . GLY A 1 96 ? -9.093 -2.934 10.062 1.00 93.56 96 GLY A CA 1
ATOM 721 C C . GLY A 1 96 ? -8.859 -3.018 11.572 1.00 93.56 96 GLY A C 1
ATOM 722 O O . GLY A 1 96 ? -9.261 -2.113 12.302 1.00 93.56 96 GLY A O 1
ATOM 723 N N . ASP A 1 97 ? -8.114 -4.029 12.027 1.00 96.12 97 ASP A N 1
ATOM 724 C CA . ASP A 1 97 ? -7.780 -4.214 13.447 1.00 96.12 97 ASP A CA 1
ATOM 725 C C . ASP A 1 97 ? -7.041 -2.995 14.029 1.00 96.12 97 ASP A C 1
ATOM 727 O O . ASP A 1 97 ? -7.351 -2.517 15.126 1.00 96.12 97 ASP A O 1
ATOM 731 N N . THR A 1 98 ? -6.090 -2.436 13.274 1.00 91.62 98 THR A N 1
ATOM 732 C CA . THR A 1 98 ? -5.345 -1.240 13.688 1.00 91.62 98 THR A CA 1
ATOM 733 C C . THR A 1 98 ? -6.255 -0.012 13.785 1.00 91.62 98 THR A C 1
ATOM 735 O O . THR A 1 98 ? -6.149 0.764 14.741 1.00 91.62 98 THR A O 1
ATOM 738 N N . TYR A 1 99 ? -7.160 0.182 12.822 1.00 90.62 99 TYR A N 1
ATOM 739 C CA . TYR A 1 99 ? -8.145 1.263 12.878 1.00 90.62 99 TYR A CA 1
ATOM 740 C C . TYR A 1 99 ? -9.049 1.116 14.099 1.00 90.62 99 TYR A C 1
ATOM 742 O O . TYR A 1 99 ? -9.203 2.074 14.857 1.00 90.62 99 TYR A O 1
ATOM 750 N N . ASP A 1 100 ? -9.583 -0.081 14.336 1.00 92.50 100 ASP A N 1
ATOM 751 C CA . ASP A 1 100 ? -10.455 -0.364 15.471 1.00 92.50 100 ASP A CA 1
ATOM 752 C C . ASP A 1 100 ? -9.745 -0.127 16.801 1.00 92.50 100 ASP A C 1
ATOM 754 O O . ASP A 1 100 ? -10.337 0.435 17.727 1.00 92.50 100 ASP A O 1
ATOM 758 N N . PHE A 1 101 ? -8.464 -0.483 16.903 1.00 90.25 101 PHE A N 1
ATOM 759 C CA . PHE A 1 101 ? -7.656 -0.160 18.070 1.00 90.25 101 PHE A CA 1
ATOM 760 C C . PHE A 1 101 ? -7.604 1.356 18.316 1.00 90.25 101 PHE A C 1
ATOM 762 O O . PHE A 1 101 ? -7.921 1.809 19.422 1.00 90.25 101 PHE A O 1
ATOM 769 N N . TYR A 1 102 ? -7.260 2.156 17.302 1.00 86.00 102 TYR A N 1
ATOM 770 C CA . TYR A 1 102 ? -7.174 3.613 17.438 1.00 86.00 102 TYR A CA 1
ATOM 771 C C . TYR A 1 102 ? -8.529 4.272 17.701 1.00 86.00 102 TYR A C 1
ATOM 773 O O . TYR A 1 102 ? -8.633 5.148 18.568 1.00 86.00 102 TYR A O 1
ATOM 781 N N . PHE A 1 103 ? -9.573 3.843 17.002 1.00 86.25 103 PHE A N 1
ATOM 782 C CA . PHE A 1 103 ? -10.901 4.416 17.135 1.00 86.25 103 PHE A CA 1
ATOM 783 C C . PHE A 1 103 ? -11.512 4.081 18.497 1.00 86.25 103 PHE A C 1
ATOM 785 O O . PHE A 1 103 ? -11.883 4.982 19.251 1.00 86.25 103 PHE A O 1
ATOM 792 N N . ASN A 1 104 ? -11.544 2.800 18.868 1.00 88.19 104 ASN A N 1
ATOM 793 C CA . ASN A 1 104 ? -12.223 2.353 20.083 1.00 88.19 104 ASN A CA 1
ATOM 794 C C . ASN A 1 104 ? -11.432 2.675 21.358 1.00 88.19 104 ASN A C 1
ATOM 796 O O . ASN A 1 104 ? -12.032 2.991 22.386 1.00 88.19 104 ASN A O 1
ATOM 800 N N . THR A 1 105 ? -10.097 2.622 21.311 1.00 90.12 105 THR A N 1
ATOM 801 C CA . THR A 1 105 ? -9.255 2.842 22.503 1.00 90.12 105 THR A CA 1
ATOM 802 C C . THR A 1 105 ? -8.886 4.309 22.687 1.00 90.12 105 THR A C 1
ATOM 804 O O . THR A 1 105 ? -8.801 4.791 23.818 1.00 90.12 105 THR A O 1
ATOM 807 N N . HIS A 1 106 ? -8.653 5.032 21.588 1.00 85.94 106 HIS A N 1
ATOM 808 C CA . HIS A 1 106 ? -8.109 6.391 21.624 1.00 85.94 106 HIS A CA 1
ATOM 809 C C . HIS A 1 106 ? -9.060 7.455 21.067 1.00 85.94 106 HIS A C 1
ATOM 811 O O . HIS A 1 106 ? -8.723 8.639 21.118 1.00 85.94 106 HIS A O 1
ATOM 817 N N . GLY A 1 107 ? -10.235 7.071 20.555 1.00 84.50 107 GLY A N 1
ATOM 818 C CA . GLY A 1 107 ? -11.171 8.005 19.927 1.00 84.50 107 GLY A CA 1
ATOM 819 C C . GLY A 1 107 ? -10.591 8.675 18.681 1.00 84.50 107 GLY A C 1
ATOM 820 O O . GLY A 1 107 ? -10.996 9.788 18.346 1.00 84.50 107 GLY A O 1
ATOM 821 N N . ARG A 1 108 ? -9.595 8.050 18.040 1.00 84.00 108 ARG A N 1
ATOM 822 C CA . ARG A 1 108 ? -8.913 8.593 16.865 1.00 84.00 108 ARG A CA 1
ATOM 823 C C . ARG A 1 108 ? -9.469 7.954 15.599 1.00 84.00 108 ARG A C 1
ATOM 825 O O . ARG A 1 108 ? -9.354 6.750 15.413 1.00 84.00 108 ARG A O 1
ATOM 832 N N . ASP A 1 109 ? -10.000 8.788 14.716 1.00 83.75 109 ASP A N 1
ATOM 833 C CA . ASP A 1 109 ? -10.526 8.376 13.418 1.00 83.75 109 ASP A CA 1
ATOM 834 C C . ASP A 1 109 ? -9.403 8.300 12.363 1.00 83.75 109 ASP A C 1
ATOM 836 O O . ASP A 1 109 ? -9.042 9.302 11.746 1.00 83.75 109 ASP A O 1
ATOM 840 N N . SER A 1 110 ? -8.815 7.113 12.180 1.00 86.19 110 SER A N 1
ATOM 841 C CA . SER A 1 110 ? -7.730 6.835 11.220 1.00 86.19 110 SER A CA 1
ATOM 842 C C . SER A 1 110 ? -6.389 7.567 11.481 1.00 86.19 110 SER A C 1
ATOM 844 O O . SER A 1 110 ? -6.130 8.130 12.550 1.00 86.19 110 SER A O 1
ATOM 846 N N . ILE A 1 111 ? -5.479 7.519 10.498 1.00 83.06 111 ILE A N 1
ATOM 847 C CA . ILE A 1 111 ? -4.096 8.021 10.554 1.00 83.06 111 ILE A CA 1
ATOM 848 C C . ILE A 1 111 ? -4.041 9.522 10.835 1.00 83.06 111 ILE A C 1
ATOM 850 O O . ILE A 1 111 ? -3.174 9.961 11.591 1.00 83.06 111 ILE A O 1
ATOM 854 N N . ASP A 1 112 ? -4.953 10.317 10.277 1.00 80.00 112 ASP A N 1
ATOM 855 C CA . ASP A 1 112 ? -4.992 11.778 10.415 1.00 80.00 112 ASP A CA 1
ATOM 856 C C . ASP A 1 112 ? -5.950 12.274 11.512 1.00 80.00 112 ASP A C 1
ATOM 858 O O . ASP A 1 112 ? -5.889 13.444 11.896 1.00 80.00 112 ASP A O 1
ATOM 862 N N . GLY A 1 113 ? -6.779 11.390 12.074 1.00 82.88 113 GLY A N 1
ATOM 863 C CA . GLY A 1 113 ? -7.836 11.753 13.016 1.00 82.88 113 GLY A CA 1
ATOM 864 C C . GLY A 1 113 ? -9.104 12.300 12.347 1.00 82.88 113 GLY A C 1
ATOM 865 O O . GLY A 1 113 ? -9.928 12.886 13.050 1.00 82.88 113 GLY A O 1
ATOM 866 N N . ALA A 1 114 ? -9.245 12.158 11.026 1.00 85.19 114 ALA A N 1
ATOM 867 C CA . ALA A 1 114 ? -10.379 12.633 10.237 1.00 85.19 114 ALA A CA 1
ATOM 868 C C . ALA A 1 114 ? -10.835 11.623 9.160 1.00 85.19 114 ALA A C 1
ATOM 870 O O . ALA A 1 114 ? -11.411 12.022 8.145 1.00 85.19 114 ALA A O 1
ATOM 871 N N . GLY A 1 115 ? -10.581 10.327 9.366 1.00 82.50 115 GLY A N 1
ATOM 872 C CA . GLY A 1 115 ? -11.077 9.272 8.481 1.00 82.50 115 GLY A CA 1
ATOM 873 C C . GLY A 1 115 ? -10.279 9.104 7.189 1.00 82.50 115 GLY A C 1
ATOM 874 O O . GLY A 1 115 ? -10.830 8.664 6.178 1.00 82.50 115 GLY A O 1
ATOM 875 N N . MET A 1 116 ? -8.982 9.445 7.185 1.00 82.50 116 MET A N 1
ATOM 876 C CA . MET A 1 116 ? -8.098 9.164 6.049 1.00 82.50 116 MET A CA 1
ATOM 877 C C . MET A 1 116 ? -8.223 7.708 5.580 1.00 82.50 116 MET A C 1
ATOM 879 O O . MET A 1 116 ? -8.114 6.771 6.369 1.00 82.50 116 MET A O 1
ATOM 883 N N . THR A 1 117 ? -8.370 7.504 4.271 1.00 85.06 117 THR A N 1
ATOM 884 C CA . THR A 1 117 ? -8.314 6.164 3.676 1.00 85.06 117 THR A CA 1
ATOM 885 C C . THR A 1 117 ? -6.929 5.549 3.881 1.00 85.06 117 THR A C 1
ATOM 887 O O . THR A 1 117 ? -5.932 6.083 3.389 1.00 85.06 117 THR A O 1
ATOM 890 N N . MET A 1 118 ? -6.869 4.395 4.541 1.00 86.75 118 MET A N 1
ATOM 891 C CA . MET A 1 118 ? -5.640 3.613 4.666 1.00 86.75 118 MET A CA 1
ATOM 892 C C . MET A 1 118 ? -5.419 2.789 3.397 1.00 86.75 118 MET A C 1
ATOM 894 O O . MET A 1 118 ? -6.280 2.019 2.983 1.00 86.75 118 MET A O 1
ATOM 898 N N . ARG A 1 119 ? -4.264 2.970 2.754 1.00 88.00 119 ARG A N 1
ATOM 899 C CA . ARG A 1 119 ? -3.890 2.264 1.520 1.00 88.00 119 ARG A CA 1
ATOM 900 C C . ARG A 1 119 ? -2.657 1.413 1.763 1.00 88.00 119 ARG A C 1
ATOM 902 O O . ARG A 1 119 ? -1.698 1.907 2.350 1.00 88.00 119 ARG A O 1
ATOM 909 N N . ALA A 1 120 ? -2.652 0.188 1.250 1.00 88.69 120 ALA A N 1
ATOM 910 C CA . ALA A 1 120 ? -1.498 -0.699 1.298 1.00 88.69 120 ALA A CA 1
ATOM 911 C C . ALA A 1 120 ? -1.182 -1.281 -0.081 1.00 88.69 120 ALA A C 1
ATOM 913 O O . ALA A 1 120 ? -2.072 -1.732 -0.799 1.00 88.69 120 ALA A O 1
ATOM 914 N N . THR A 1 121 ? 0.104 -1.312 -0.420 1.00 88.25 121 THR A N 1
ATOM 915 C CA . THR A 1 121 ? 0.641 -2.143 -1.499 1.00 88.25 121 THR A CA 1
ATOM 916 C C . THR A 1 121 ? 1.375 -3.314 -0.870 1.00 88.25 121 THR A C 1
ATOM 918 O O . THR A 1 121 ? 2.296 -3.104 -0.085 1.00 88.25 121 THR A O 1
ATOM 921 N N . VAL A 1 122 ? 1.005 -4.540 -1.227 1.00 86.81 122 VAL A N 1
ATOM 922 C CA . VAL A 1 122 ? 1.657 -5.763 -0.737 1.00 86.81 122 VAL A CA 1
ATOM 923 C C . VAL A 1 122 ? 2.567 -6.375 -1.795 1.00 86.81 122 VAL A C 1
ATOM 925 O O . VAL A 1 122 ? 2.414 -6.094 -2.985 1.00 86.81 122 VAL A O 1
ATOM 928 N N . ARG A 1 123 ? 3.518 -7.214 -1.363 1.00 81.44 123 ARG A N 1
ATOM 929 C CA . ARG A 1 123 ? 4.533 -7.853 -2.224 1.00 81.44 123 ARG A CA 1
ATOM 930 C C . ARG A 1 123 ? 5.293 -6.855 -3.100 1.00 81.44 123 ARG A C 1
ATOM 932 O O . ARG A 1 123 ? 5.660 -7.142 -4.238 1.00 81.44 123 ARG A O 1
ATOM 939 N N . HIS A 1 124 ? 5.521 -5.666 -2.555 1.00 77.69 124 HIS A N 1
ATOM 940 C CA . HIS A 1 124 ? 6.202 -4.581 -3.229 1.00 77.69 124 HIS A CA 1
ATOM 941 C C . HIS A 1 124 ? 7.658 -4.962 -3.543 1.00 77.69 124 HIS A C 1
ATOM 943 O O . HIS A 1 124 ? 8.366 -5.532 -2.709 1.00 77.69 124 HIS A O 1
ATOM 949 N N . CYS A 1 125 ? 8.114 -4.620 -4.749 1.00 70.25 125 CYS A N 1
ATOM 950 C CA . CYS A 1 125 ? 9.512 -4.729 -5.157 1.00 70.25 125 CYS A CA 1
ATOM 951 C C . CYS A 1 125 ? 10.136 -3.332 -5.243 1.00 70.25 125 CYS A C 1
ATOM 953 O O . CYS A 1 125 ? 9.545 -2.414 -5.809 1.00 70.25 125 CYS A O 1
ATOM 955 N N . ARG A 1 126 ? 11.340 -3.184 -4.678 1.00 67.69 126 ARG A N 1
ATOM 956 C CA . ARG A 1 126 ? 12.182 -1.976 -4.782 1.00 67.69 126 ARG A CA 1
ATOM 957 C C . ARG A 1 126 ? 13.547 -2.359 -5.361 1.00 67.69 126 ARG A C 1
ATOM 959 O O . ARG A 1 126 ? 13.611 -3.109 -6.325 1.00 67.69 126 ARG A O 1
ATOM 966 N N . SER A 1 127 ? 14.641 -1.927 -4.727 1.00 65.62 127 SER A N 1
ATOM 967 C CA . SER A 1 127 ? 16.014 -2.341 -5.050 1.00 65.62 127 SER A CA 1
ATOM 968 C C . SER A 1 127 ? 16.246 -3.851 -4.910 1.00 65.62 127 SER A C 1
ATOM 970 O O . SER A 1 127 ? 17.223 -4.385 -5.422 1.00 65.62 127 SER A O 1
ATOM 972 N N . THR A 1 128 ? 15.353 -4.542 -4.202 1.00 56.69 128 THR A N 1
ATOM 973 C CA . THR A 1 128 ? 15.301 -5.999 -4.059 1.00 56.69 128 THR A CA 1
ATOM 974 C C . THR A 1 128 ? 13.859 -6.463 -4.258 1.00 56.69 128 THR A C 1
ATOM 976 O O . THR A 1 128 ? 12.917 -5.719 -3.961 1.00 56.69 128 THR A O 1
ATOM 979 N N . CYS A 1 129 ? 13.690 -7.669 -4.810 1.00 65.25 129 CYS A N 1
ATOM 980 C CA . CYS A 1 129 ? 12.384 -8.233 -5.144 1.00 65.25 129 CYS A CA 1
ATOM 981 C C . CYS A 1 129 ? 12.265 -9.672 -4.600 1.00 65.25 129 CYS A C 1
ATOM 983 O O . CYS A 1 129 ? 13.049 -10.532 -5.018 1.00 65.25 129 CYS A O 1
ATOM 985 N N . PRO A 1 130 ? 11.317 -9.936 -3.681 1.00 69.94 130 PRO A N 1
ATOM 986 C CA . PRO A 1 130 ? 10.491 -8.943 -2.978 1.00 69.94 130 PRO A CA 1
ATOM 987 C C . PRO A 1 130 ? 11.333 -8.019 -2.077 1.00 69.94 130 PRO A C 1
ATOM 989 O O . PRO A 1 130 ? 12.452 -8.367 -1.693 1.00 69.94 130 PRO A O 1
ATOM 992 N N . MET A 1 131 ? 10.804 -6.837 -1.740 1.00 76.44 131 MET A N 1
ATOM 993 C CA . MET A 1 131 ? 11.414 -5.959 -0.736 1.00 76.44 131 MET A CA 1
ATOM 994 C C . MET A 1 131 ? 11.467 -6.704 0.611 1.00 76.44 131 MET A C 1
ATOM 996 O O . MET A 1 131 ? 10.424 -7.147 1.075 1.00 76.44 131 MET A O 1
ATOM 1000 N N . PRO A 1 132 ? 12.621 -6.838 1.287 1.00 85.94 132 PRO A N 1
ATOM 1001 C CA . PRO A 1 132 ? 12.719 -7.529 2.573 1.00 85.94 132 PRO A CA 1
ATOM 1002 C C . PRO A 1 132 ? 12.359 -6.583 3.731 1.00 85.94 132 PRO A C 1
ATOM 1004 O O . PRO A 1 132 ? 13.121 -6.450 4.690 1.00 85.94 132 PRO A O 1
ATOM 1007 N N . ASN A 1 133 ? 11.264 -5.832 3.595 1.00 88.38 133 ASN A N 1
ATOM 1008 C CA . ASN A 1 133 ? 10.858 -4.832 4.578 1.00 88.38 133 ASN A CA 1
ATOM 1009 C C . ASN A 1 133 ? 9.367 -4.468 4.469 1.00 88.38 133 ASN A C 1
ATOM 1011 O O . ASN A 1 133 ? 8.696 -4.852 3.511 1.00 88.38 133 ASN A O 1
ATOM 1015 N N . ALA A 1 134 ? 8.895 -3.655 5.411 1.00 90.88 134 ALA A N 1
ATOM 1016 C CA . ALA A 1 134 ? 7.680 -2.853 5.314 1.00 90.88 134 ALA A CA 1
ATOM 1017 C C . ALA A 1 134 ? 8.023 -1.367 5.500 1.00 90.88 134 ALA A C 1
ATOM 1019 O O . ALA A 1 134 ? 9.114 -1.038 5.976 1.00 90.88 134 ALA A O 1
ATOM 1020 N N . ARG A 1 135 ? 7.146 -0.464 5.048 1.00 87.94 135 ARG A N 1
ATOM 1021 C CA . ARG A 1 135 ? 7.277 0.971 5.327 1.00 87.94 135 ARG A CA 1
ATOM 1022 C C . ARG A 1 135 ? 5.990 1.766 5.133 1.00 87.94 135 ARG A C 1
ATOM 1024 O O . ARG A 1 135 ? 5.249 1.541 4.178 1.00 87.94 135 ARG A O 1
ATOM 1031 N N . TRP A 1 136 ? 5.839 2.828 5.912 1.00 88.50 136 TRP A N 1
ATOM 1032 C CA . TRP A 1 136 ? 5.030 3.995 5.568 1.00 88.50 136 TRP A CA 1
ATOM 1033 C C . TRP A 1 136 ? 5.760 4.935 4.596 1.00 88.50 136 TRP A C 1
ATOM 1035 O O . TRP A 1 136 ? 6.942 5.264 4.758 1.00 88.50 136 TRP A O 1
ATOM 1045 N N . THR A 1 137 ? 5.053 5.408 3.570 1.00 80.38 137 THR A N 1
ATOM 1046 C CA . THR A 1 137 ? 5.620 6.284 2.529 1.00 80.38 137 THR A CA 1
ATOM 1047 C C . THR A 1 137 ? 5.373 7.772 2.756 1.00 80.38 137 THR A C 1
ATOM 1049 O O . THR A 1 137 ? 5.975 8.591 2.063 1.00 80.38 137 THR A O 1
ATOM 1052 N N . GLY A 1 138 ? 4.491 8.133 3.688 1.00 80.25 138 GLY A N 1
ATOM 1053 C CA . GLY A 1 138 ? 3.883 9.465 3.769 1.00 80.25 138 GLY A CA 1
ATOM 1054 C C . GLY A 1 138 ? 2.422 9.488 3.311 1.00 80.25 138 GLY A C 1
ATOM 1055 O O . GLY A 1 138 ? 1.690 10.396 3.692 1.00 80.25 138 GLY A O 1
ATOM 1056 N N . SER A 1 139 ? 1.989 8.502 2.519 1.00 79.06 139 SER A N 1
ATOM 1057 C CA . SER A 1 139 ? 0.625 8.440 1.973 1.00 79.06 139 SER A CA 1
ATOM 1058 C C . SER A 1 139 ? 0.016 7.035 1.908 1.00 79.06 139 SER A C 1
ATOM 1060 O O . SER A 1 139 ? -1.192 6.915 1.703 1.00 79.06 139 SER A O 1
ATOM 1062 N N . GLN A 1 140 ? 0.823 5.983 2.053 1.00 84.44 140 GLN A N 1
ATOM 1063 C CA . GLN A 1 140 ? 0.388 4.586 2.043 1.00 84.44 140 GLN A CA 1
ATOM 1064 C C . GLN A 1 140 ? 1.408 3.678 2.743 1.00 84.44 140 GLN A C 1
ATOM 1066 O O . GLN A 1 140 ? 2.565 4.059 2.940 1.00 84.44 140 GLN A O 1
ATOM 1071 N N . MET A 1 141 ? 0.991 2.453 3.047 1.00 89.75 141 MET A N 1
ATOM 1072 C CA . MET A 1 141 ? 1.864 1.360 3.461 1.00 89.75 141 MET A CA 1
ATOM 1073 C C . MET A 1 141 ? 2.399 0.624 2.222 1.00 89.75 141 MET A C 1
ATOM 1075 O O . MET A 1 141 ? 1.693 0.430 1.229 1.00 89.75 141 MET A O 1
ATOM 1079 N N . GLU A 1 142 ? 3.655 0.202 2.275 1.00 89.69 142 GLU A N 1
ATOM 1080 C CA . GLU A 1 142 ? 4.287 -0.715 1.326 1.00 89.69 142 GLU A CA 1
ATOM 1081 C C . GLU A 1 142 ? 4.822 -1.919 2.109 1.00 89.69 142 GLU A C 1
ATOM 1083 O O . GLU A 1 142 ? 5.668 -1.754 2.986 1.00 89.69 142 GLU A O 1
ATOM 1088 N N . PHE A 1 143 ? 4.384 -3.128 1.767 1.00 88.00 143 PHE A N 1
ATOM 1089 C CA . PHE A 1 143 ? 4.850 -4.377 2.364 1.00 88.00 143 PHE A CA 1
ATOM 1090 C C . PHE A 1 143 ? 5.581 -5.221 1.329 1.00 88.00 143 PHE A C 1
ATOM 1092 O O . PHE A 1 143 ? 5.105 -5.396 0.207 1.00 88.00 143 PHE A O 1
ATOM 1099 N N . GLY A 1 144 ? 6.716 -5.787 1.720 1.00 85.75 144 GLY A N 1
ATOM 1100 C CA . GLY A 1 144 ? 7.313 -6.938 1.058 1.00 85.75 144 GLY A CA 1
ATOM 1101 C C . GLY A 1 144 ? 6.440 -8.192 1.128 1.00 85.75 144 GLY A C 1
ATOM 1102 O O . GLY A 1 144 ? 5.425 -8.227 1.821 1.00 85.75 144 GLY A O 1
ATOM 1103 N N . ASP A 1 145 ? 6.858 -9.241 0.425 1.00 85.75 145 ASP A N 1
ATOM 1104 C CA . ASP A 1 145 ? 6.215 -10.561 0.499 1.00 85.75 145 ASP A CA 1
ATOM 1105 C C . ASP A 1 145 ? 6.350 -11.151 1.905 1.00 85.75 145 ASP A C 1
ATOM 1107 O O . ASP A 1 145 ? 7.462 -11.261 2.427 1.00 85.75 145 ASP A O 1
ATOM 1111 N N . GLY A 1 146 ? 5.216 -11.473 2.529 1.00 87.12 146 GLY A N 1
ATOM 1112 C CA . GLY A 1 146 ? 5.159 -11.953 3.911 1.00 87.12 146 GLY A CA 1
ATOM 1113 C C . GLY A 1 146 ? 5.429 -10.901 4.998 1.00 87.12 146 GLY A C 1
ATOM 1114 O O . GLY A 1 146 ? 5.640 -11.279 6.147 1.00 87.12 146 GLY A O 1
ATOM 1115 N N . TYR A 1 147 ? 5.432 -9.602 4.669 1.00 92.69 147 TYR A N 1
ATOM 1116 C CA . TYR A 1 147 ? 5.604 -8.513 5.650 1.00 92.69 147 TYR A CA 1
ATOM 1117 C C . TYR A 1 147 ? 4.285 -7.862 6.096 1.00 92.69 147 TYR A C 1
ATOM 1119 O O . TYR A 1 147 ? 4.300 -7.022 6.994 1.00 92.69 147 TYR A O 1
ATOM 1127 N N . ALA A 1 148 ? 3.149 -8.250 5.507 1.00 92.25 148 ALA A N 1
ATOM 1128 C CA . ALA A 1 148 ? 1.814 -7.862 5.964 1.00 92.25 148 ALA A CA 1
ATOM 1129 C C . ALA A 1 148 ? 1.406 -8.700 7.190 1.00 92.25 148 ALA A C 1
ATOM 1131 O O . ALA A 1 148 ? 0.557 -9.585 7.110 1.00 92.25 148 ALA A O 1
ATOM 1132 N N . ILE A 1 149 ? 2.078 -8.464 8.314 1.00 95.94 149 ILE A N 1
ATOM 1133 C CA . ILE A 1 149 ? 1.805 -9.109 9.605 1.00 95.94 149 ILE A CA 1
ATOM 1134 C C . ILE A 1 149 ? 1.268 -8.078 10.596 1.00 95.94 149 ILE A C 1
ATOM 1136 O O . ILE A 1 149 ? 1.526 -6.889 10.430 1.00 95.94 149 ILE A O 1
ATOM 1140 N N . ASP A 1 150 ? 0.502 -8.526 11.586 1.00 96.06 150 ASP A N 1
ATOM 1141 C CA . ASP A 1 150 ? -0.300 -7.674 12.477 1.00 96.06 150 ASP A CA 1
ATOM 1142 C C . ASP A 1 150 ? 0.506 -6.532 13.130 1.00 96.06 150 ASP A C 1
ATOM 1144 O O . ASP A 1 150 ? 0.275 -5.350 12.867 1.00 96.06 150 ASP A O 1
ATOM 1148 N N . ASP A 1 151 ? 1.549 -6.875 13.889 1.00 95.00 151 ASP A N 1
ATOM 1149 C CA . ASP A 1 151 ? 2.377 -5.908 14.615 1.00 95.00 151 ASP A CA 1
ATOM 1150 C C . ASP A 1 151 ? 3.150 -4.956 13.689 1.00 95.00 151 ASP A C 1
ATOM 1152 O O . ASP A 1 151 ? 3.235 -3.756 13.962 1.00 95.00 151 ASP A O 1
ATOM 1156 N N . VAL A 1 152 ? 3.673 -5.458 12.568 1.00 96.19 152 VAL A N 1
ATOM 1157 C CA . VAL A 1 152 ? 4.326 -4.634 11.539 1.00 96.19 152 VAL A CA 1
ATOM 1158 C C . VAL A 1 152 ? 3.319 -3.704 10.868 1.00 96.19 152 VAL A C 1
ATOM 1160 O O . VAL A 1 152 ? 3.623 -2.537 10.642 1.00 96.19 152 VAL A O 1
ATOM 1163 N N . THR A 1 153 ? 2.102 -4.166 10.591 1.00 94.06 153 THR A N 1
ATOM 1164 C CA . THR A 1 153 ? 1.047 -3.335 9.996 1.00 94.06 153 THR A CA 1
ATOM 1165 C C . THR A 1 153 ? 0.690 -2.187 10.935 1.00 94.06 153 THR A C 1
ATOM 1167 O O . THR A 1 153 ? 0.725 -1.025 10.520 1.00 94.06 153 THR A O 1
ATOM 1170 N N . ALA A 1 154 ? 0.462 -2.484 12.216 1.00 93.25 154 ALA A N 1
ATOM 1171 C CA . ALA A 1 154 ? 0.213 -1.471 13.235 1.00 93.25 154 ALA A CA 1
ATOM 1172 C C . ALA A 1 154 ? 1.398 -0.496 13.392 1.00 93.25 154 ALA A C 1
ATOM 1174 O O . ALA A 1 154 ? 1.202 0.719 13.518 1.00 93.25 154 ALA A O 1
ATOM 1175 N N . HIS A 1 155 ? 2.636 -1.000 13.335 1.00 93.25 155 HIS A N 1
ATOM 1176 C CA . HIS A 1 155 ? 3.856 -0.189 13.364 1.00 93.25 155 HIS A CA 1
ATOM 1177 C C . HIS A 1 155 ? 3.911 0.814 12.203 1.00 93.25 155 HIS A C 1
ATOM 1179 O O . HIS A 1 155 ? 4.122 2.008 12.430 1.00 93.25 155 HIS A O 1
ATOM 1185 N N . GLU A 1 156 ? 3.666 0.364 10.969 1.00 93.06 156 GLU A N 1
ATOM 1186 C CA . GLU A 1 156 ? 3.703 1.239 9.793 1.00 93.06 156 GLU A CA 1
ATOM 1187 C C . GLU A 1 156 ? 2.569 2.269 9.793 1.00 93.06 156 GLU A C 1
ATOM 1189 O O . GLU A 1 156 ? 2.792 3.439 9.477 1.00 93.06 156 GLU A O 1
ATOM 1194 N N . VAL A 1 157 ? 1.364 1.891 10.222 1.00 88.75 157 VAL A N 1
ATOM 1195 C CA . VAL A 1 157 ? 0.264 2.850 10.415 1.00 88.75 157 VAL A CA 1
ATOM 1196 C C . VAL A 1 157 ? 0.653 3.915 11.448 1.00 88.75 157 VAL A C 1
ATOM 1198 O O . VAL A 1 157 ? 0.415 5.108 11.236 1.00 88.75 157 VAL A O 1
ATOM 1201 N N . THR A 1 158 ? 1.335 3.516 12.527 1.00 88.69 158 THR A N 1
ATOM 1202 C CA . THR A 1 158 ? 1.821 4.438 13.565 1.00 88.69 158 THR A CA 1
ATOM 1203 C C . THR A 1 158 ? 2.842 5.439 13.015 1.00 88.69 158 THR A C 1
ATOM 1205 O O . THR A 1 158 ? 2.853 6.595 13.441 1.00 88.69 158 THR A O 1
ATOM 1208 N N . HIS A 1 159 ? 3.668 5.056 12.035 1.00 84.69 159 HIS A N 1
ATOM 1209 C CA . HIS A 1 159 ? 4.573 5.986 11.348 1.00 84.69 159 HIS A CA 1
ATOM 1210 C C . HIS A 1 159 ? 3.847 7.068 10.541 1.00 84.69 159 HIS A C 1
ATOM 1212 O O . HIS A 1 159 ? 4.356 8.187 10.440 1.00 84.69 159 HIS A O 1
ATOM 1218 N N . GLY A 1 160 ? 2.652 6.781 10.016 1.00 72.31 160 GLY A N 1
ATOM 1219 C CA . GLY A 1 160 ? 1.770 7.799 9.434 1.00 72.31 160 GLY A CA 1
ATOM 1220 C C . GLY A 1 160 ? 1.264 8.826 10.440 1.00 72.31 160 GLY A C 1
ATOM 1221 O O . GLY A 1 160 ? 0.826 9.914 10.059 1.00 72.31 160 GLY A O 1
ATOM 1222 N N . GLY A 1 161 ? 1.388 8.505 11.728 1.00 60.84 161 GLY A N 1
ATOM 1223 C CA . GLY A 1 161 ? 0.963 9.306 12.854 1.00 60.84 161 GLY A CA 1
ATOM 1224 C C . GLY A 1 161 ? 1.649 10.664 12.919 1.00 60.84 161 GLY A C 1
ATOM 1225 O O . GLY A 1 161 ? 2.652 10.861 13.604 1.00 60.84 161 GLY A O 1
ATOM 1226 N N . THR A 1 162 ? 0.991 11.662 12.339 1.00 53.62 162 THR A N 1
ATOM 1227 C CA . THR A 1 162 ? 1.025 13.002 12.918 1.00 53.62 162 THR A CA 1
ATOM 1228 C C . THR A 1 162 ? 0.194 12.946 14.201 1.00 53.62 162 THR A C 1
ATOM 1230 O O . THR A 1 162 ? -1.025 13.131 14.186 1.00 53.62 162 THR A O 1
ATOM 1233 N N . LEU A 1 163 ? 0.840 12.638 15.327 1.00 45.53 163 LEU A N 1
ATOM 1234 C CA . LEU A 1 163 ? 0.220 12.721 16.648 1.00 45.53 163 LEU A CA 1
ATOM 1235 C C . LEU A 1 163 ? -0.099 14.200 16.938 1.00 45.53 163 LEU A C 1
ATOM 1237 O O . LEU A 1 163 ? 0.772 14.993 17.279 1.00 45.53 163 LEU A O 1
ATOM 1241 N N . ASN A 1 164 ? -1.363 14.586 16.749 1.00 35.03 164 ASN A N 1
ATOM 1242 C CA . ASN A 1 164 ? -1.925 15.894 17.118 1.00 35.03 164 ASN A CA 1
ATOM 1243 C C . ASN A 1 164 ? -1.207 17.136 16.555 1.00 35.03 164 ASN A C 1
ATOM 1245 O O . ASN A 1 164 ? -1.084 18.140 17.254 1.00 35.03 164 ASN A O 1
ATOM 1249 N N . GLY A 1 165 ? -0.716 17.104 15.312 1.00 38.75 16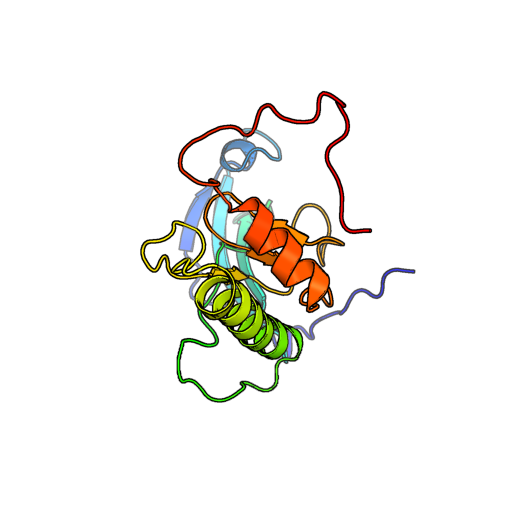5 GLY A N 1
ATOM 1250 C CA . GLY A 1 165 ? -0.051 18.274 14.715 1.00 38.75 165 GLY A CA 1
ATOM 1251 C C . GLY A 1 165 ? 1.176 18.768 15.499 1.00 38.75 165 GLY A C 1
ATOM 1252 O O . GLY A 1 165 ? 1.604 19.906 15.309 1.00 38.75 165 GLY A O 1
ATOM 1253 N N . GLN A 1 166 ? 1.738 17.940 16.387 1.00 35.31 166 GLN A N 1
ATOM 1254 C CA . GLN A 1 166 ? 2.912 18.269 17.183 1.00 35.31 166 GLN A CA 1
ATOM 1255 C C . GLN A 1 166 ? 3.975 17.181 17.055 1.00 35.31 166 GLN A C 1
ATOM 1257 O O . GLN A 1 166 ? 3.739 16.003 17.306 1.00 35.31 166 GLN A O 1
ATOM 1262 N N . THR A 1 167 ? 5.197 17.608 16.740 1.00 35.72 167 THR A N 1
ATOM 1263 C CA . THR A 1 167 ? 6.402 16.838 17.038 1.00 35.72 167 THR A CA 1
ATOM 1264 C C . THR A 1 167 ? 6.442 16.590 18.543 1.00 35.72 167 THR A C 1
ATOM 1266 O O . THR A 1 167 ? 6.568 17.540 19.318 1.00 35.72 167 THR A O 1
ATOM 1269 N N . VAL A 1 168 ? 6.342 15.332 18.975 1.00 35.81 168 VAL A N 1
ATOM 1270 C CA . VAL A 1 168 ? 6.433 14.984 20.397 1.00 35.81 168 VAL A CA 1
ATOM 1271 C C . VAL A 1 168 ? 7.901 15.042 20.825 1.00 35.81 168 VAL A C 1
ATOM 1273 O O . VAL A 1 168 ? 8.638 14.061 20.771 1.00 35.81 168 VAL A O 1
ATOM 1276 N N . SER A 1 169 ? 8.356 16.218 21.251 1.00 34.62 169 SER A N 1
ATOM 1277 C CA . SER A 1 169 ? 9.626 16.412 21.954 1.00 34.62 169 SER A CA 1
ATOM 1278 C C . SER A 1 169 ? 9.490 16.028 23.433 1.00 34.62 169 SER A C 1
ATOM 1280 O O . SER A 1 169 ? 9.687 16.832 24.337 1.00 34.62 169 SER A O 1
ATOM 1282 N N . ALA A 1 170 ? 9.161 14.767 23.693 1.00 33.00 170 ALA A N 1
ATOM 1283 C CA . ALA A 1 170 ? 9.304 14.142 25.004 1.00 33.00 170 ALA A CA 1
ATOM 1284 C C . ALA A 1 170 ? 9.618 12.667 24.740 1.00 33.00 170 ALA A C 1
ATOM 1286 O O . ALA A 1 170 ? 8.725 11.892 24.433 1.00 33.00 170 ALA A O 1
ATOM 1287 N N . LEU A 1 171 ? 10.892 12.282 24.626 1.00 31.31 171 LEU A N 1
ATOM 1288 C CA . LEU A 1 171 ? 11.595 11.622 25.735 1.00 31.31 171 LEU A CA 1
ATOM 1289 C C . LEU A 1 171 ? 13.136 11.659 25.588 1.00 31.31 171 LEU A C 1
ATOM 1291 O O . LEU A 1 171 ? 13.805 10.685 25.898 1.00 31.31 171 LEU A O 1
ATOM 1295 N N . GLY A 1 172 ? 13.732 12.763 25.122 1.00 29.84 172 GLY A N 1
ATOM 1296 C CA . GLY A 1 172 ? 15.160 13.075 25.356 1.00 29.84 172 GLY A CA 1
ATOM 1297 C C . GLY A 1 172 ? 16.225 12.037 24.945 1.00 29.84 172 GLY A C 1
ATOM 1298 O O . GLY A 1 172 ? 17.373 12.164 25.365 1.00 29.84 172 GLY A O 1
ATOM 1299 N N . ILE A 1 173 ? 15.893 11.028 24.137 1.00 28.20 173 ILE A N 1
ATOM 1300 C CA . ILE A 1 173 ? 16.818 9.984 23.691 1.00 28.20 173 ILE A CA 1
ATOM 1301 C C . ILE A 1 173 ? 16.773 9.934 22.164 1.00 28.20 173 ILE A C 1
ATOM 1303 O O . ILE A 1 173 ? 15.776 9.544 21.563 1.00 28.20 173 ILE A O 1
ATOM 1307 N N . ASN A 1 174 ? 17.884 10.321 21.534 1.00 30.80 174 ASN A N 1
ATOM 1308 C CA . ASN A 1 174 ? 18.125 10.156 20.101 1.00 30.80 174 ASN A CA 1
ATOM 1309 C C . ASN A 1 174 ? 18.395 8.681 19.777 1.00 30.80 174 ASN A C 1
ATOM 1311 O O . ASN A 1 174 ? 19.540 8.321 19.526 1.00 30.80 174 ASN A O 1
ATOM 1315 N N . LYS A 1 175 ? 17.355 7.844 19.815 1.00 25.92 175 LYS A N 1
ATOM 1316 C CA . LYS A 1 175 ? 17.185 6.594 19.051 1.00 25.92 175 LYS A CA 1
ATOM 1317 C C . LYS A 1 175 ? 15.697 6.245 19.113 1.00 25.92 175 LYS A C 1
ATOM 1319 O O . LYS A 1 175 ? 15.211 5.903 20.186 1.00 25.92 175 LYS A O 1
ATOM 1324 N N . THR A 1 176 ? 14.978 6.351 18.000 1.00 25.42 176 THR A N 1
ATOM 1325 C CA . THR A 1 176 ? 13.524 6.134 17.985 1.00 25.42 176 THR A CA 1
ATOM 1326 C C . THR A 1 176 ? 13.197 4.789 17.345 1.00 25.42 176 THR A C 1
ATOM 1328 O O . THR A 1 176 ? 13.145 4.673 16.127 1.00 25.42 176 THR A O 1
ATOM 1331 N N . ALA A 1 177 ? 13.005 3.779 18.187 1.00 24.80 177 ALA A N 1
ATOM 1332 C CA . ALA A 1 177 ? 12.201 2.589 17.929 1.00 24.80 177 ALA A CA 1
ATOM 1333 C C . ALA A 1 177 ? 11.763 2.071 19.300 1.00 24.80 177 ALA A C 1
ATOM 1335 O O . ALA A 1 177 ? 12.634 1.778 20.115 1.00 24.80 177 ALA A O 1
ATOM 1336 N N . PHE A 1 178 ? 10.458 1.982 19.564 1.00 25.02 178 PHE A N 1
ATOM 1337 C CA . PHE A 1 178 ? 9.945 1.235 20.713 1.00 25.02 178 PHE A CA 1
ATOM 1338 C C . PHE A 1 178 ? 8.563 0.655 20.410 1.00 25.02 178 PHE A C 1
ATOM 1340 O O . PHE A 1 178 ? 7.617 1.404 20.182 1.00 25.02 178 PHE A O 1
ATOM 1347 N N . ILE A 1 179 ? 8.469 -0.670 20.504 1.00 22.78 179 ILE A N 1
ATOM 1348 C CA . ILE A 1 179 ? 7.488 -1.359 21.351 1.00 22.78 179 ILE A CA 1
ATOM 1349 C C . ILE A 1 179 ? 8.316 -2.296 22.262 1.00 22.78 179 ILE A C 1
ATOM 1351 O O . ILE A 1 179 ? 9.418 -2.691 21.874 1.00 22.78 179 ILE A O 1
ATOM 1355 N N . TYR A 1 180 ? 7.847 -2.511 23.496 1.00 32.81 180 TYR A N 1
ATOM 1356 C CA . TYR A 1 180 ? 8.494 -3.264 24.585 1.00 32.81 180 TYR A CA 1
ATOM 1357 C C . TYR A 1 180 ? 8.848 -4.714 24.245 1.00 32.81 180 TYR A C 1
ATOM 1359 O O . TYR A 1 180 ? 8.047 -5.360 23.537 1.00 32.81 180 TYR A O 1
#

Radius of gyration: 19.49 Å; chains: 1; bounding box: 39×37×57 Å